Protein AF-A0A3M1NGK2-F1 (afdb_monomer_lite)

Secondary structure (DSSP, 8-state):
-------HHHHHHHHHHHHHHHHHHHHHHHTT---HHHHHHHHHHHHHHHHHHHHHHHH--

Structure (mmCIF, N/CA/C/O backbone):
data_AF-A0A3M1NGK2-F1
#
_entry.id   AF-A0A3M1NGK2-F1
#
loop_
_atom_site.group_PDB
_atom_site.id
_atom_site.type_symbol
_atom_site.label_atom_id
_atom_site.label_alt_id
_atom_site.label_comp_id
_atom_site.label_asym_id
_atom_site.label_entity_id
_atom_site.label_seq_id
_atom_site.pdbx_PDB_ins_code
_atom_site.Cartn_x
_atom_site.Cartn_y
_atom_site.Cartn_z
_atom_site.occupancy
_atom_site.B_iso_or_equiv
_atom_site.auth_seq_id
_atom_site.auth_comp_id
_atom_site.auth_asym_id
_atom_site.auth_atom_id
_atom_site.pdbx_PDB_model_num
ATOM 1 N N . MET A 1 1 ? 5.411 14.727 24.604 1.00 38.59 1 MET A N 1
ATOM 2 C CA . MET A 1 1 ? 5.110 14.599 23.167 1.00 38.59 1 MET A CA 1
ATOM 3 C C . MET A 1 1 ? 3.963 13.618 23.084 1.00 38.59 1 MET A C 1
ATOM 5 O O . MET A 1 1 ? 4.167 12.463 23.422 1.00 38.59 1 MET A O 1
ATOM 9 N N . THR A 1 2 ? 2.744 14.094 22.854 1.00 46.34 2 THR A N 1
ATOM 10 C CA . THR A 1 2 ? 1.575 13.222 22.708 1.00 46.34 2 THR A CA 1
ATOM 11 C C . THR A 1 2 ? 1.735 12.459 21.401 1.00 46.34 2 THR A C 1
ATOM 13 O O . THR A 1 2 ? 1.821 13.083 20.349 1.00 46.34 2 THR A O 1
ATOM 16 N N . GLU A 1 3 ? 1.838 11.132 21.466 1.00 52.31 3 GLU A N 1
ATOM 17 C CA . GLU A 1 3 ? 1.597 10.280 20.302 1.00 52.31 3 GLU A CA 1
ATOM 18 C C . GLU A 1 3 ? 0.168 10.565 19.833 1.00 52.31 3 GLU A C 1
ATOM 20 O O . GLU A 1 3 ? -0.797 10.067 20.414 1.00 52.31 3 GLU A O 1
ATOM 25 N N . GLU A 1 4 ? 0.014 11.429 18.829 1.00 60.78 4 GLU A N 1
ATOM 26 C CA . GLU A 1 4 ? -1.255 11.585 18.127 1.00 60.78 4 GLU A CA 1
ATOM 27 C C . GLU A 1 4 ? -1.515 10.276 17.385 1.00 60.78 4 GLU A C 1
ATOM 29 O O . GLU A 1 4 ? -1.019 10.015 16.288 1.00 60.78 4 GLU A O 1
ATOM 34 N N . SER A 1 5 ? -2.245 9.391 18.055 1.00 70.44 5 SER A N 1
ATOM 35 C CA . SER A 1 5 ? -2.788 8.198 17.435 1.00 70.44 5 SER A CA 1
ATOM 36 C C . SER A 1 5 ? -3.745 8.651 16.340 1.00 70.44 5 SER A C 1
ATOM 38 O O . SER A 1 5 ? -4.763 9.269 16.641 1.00 70.44 5 SER A O 1
ATOM 40 N N . LEU A 1 6 ? -3.398 8.360 15.082 1.00 78.25 6 LEU A N 1
ATOM 41 C CA . LEU A 1 6 ? -4.293 8.588 13.946 1.00 78.25 6 LEU A CA 1
ATOM 42 C C . LEU A 1 6 ? -5.671 7.985 14.247 1.00 78.25 6 LEU A C 1
ATOM 44 O O . LEU A 1 6 ? -5.750 6.838 14.701 1.00 78.25 6 LEU A O 1
ATOM 48 N N . THR A 1 7 ? -6.731 8.748 13.991 1.00 89.06 7 THR A N 1
ATOM 49 C CA . THR A 1 7 ? -8.108 8.254 14.090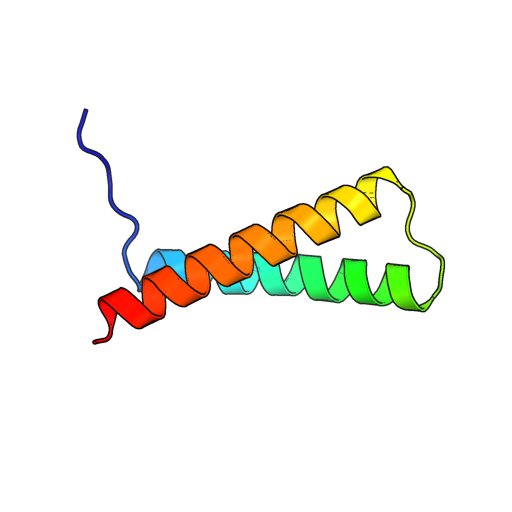 1.00 89.06 7 THR A CA 1
ATOM 50 C C . THR A 1 7 ? -8.378 7.216 12.998 1.00 89.06 7 THR A C 1
ATOM 52 O O . THR A 1 7 ? -7.666 7.163 11.994 1.00 89.06 7 THR A O 1
ATOM 55 N N . ALA A 1 8 ? -9.417 6.391 13.167 1.00 89.25 8 ALA A N 1
ATOM 56 C CA . ALA A 1 8 ? -9.817 5.427 12.139 1.00 89.25 8 ALA A CA 1
ATOM 57 C C . ALA A 1 8 ? -10.076 6.112 10.781 1.00 89.25 8 ALA A C 1
ATOM 59 O O . ALA A 1 8 ? -9.588 5.639 9.762 1.00 89.25 8 ALA A O 1
ATOM 60 N N . GLU A 1 9 ? -10.729 7.280 10.792 1.00 90.31 9 GLU A N 1
ATOM 61 C CA . GLU A 1 9 ? -10.994 8.096 9.598 1.00 90.31 9 GLU A CA 1
ATOM 62 C C . GLU A 1 9 ? -9.701 8.576 8.917 1.00 90.31 9 GLU A C 1
ATOM 64 O O . GLU A 1 9 ? -9.545 8.421 7.709 1.00 90.31 9 GLU A O 1
ATOM 69 N N . GLN A 1 10 ? -8.716 9.061 9.684 1.00 91.75 10 GLN A N 1
ATOM 70 C CA . GLN A 1 10 ? -7.413 9.461 9.136 1.00 91.75 10 GLN A CA 1
ATOM 71 C C . GLN A 1 10 ? -6.633 8.277 8.551 1.00 91.75 10 GLN A C 1
ATOM 73 O O . GLN A 1 10 ? -5.873 8.436 7.593 1.00 91.75 10 GLN A O 1
ATOM 78 N N . ILE A 1 11 ? -6.776 7.084 9.139 1.00 92.50 11 ILE A N 1
ATOM 79 C CA . ILE A 1 11 ? -6.158 5.877 8.590 1.00 92.50 11 ILE A CA 1
ATOM 80 C C . ILE A 1 11 ? -6.868 5.468 7.292 1.00 92.50 11 ILE A C 1
ATOM 82 O O . ILE A 1 11 ? -6.175 5.127 6.335 1.00 92.50 11 ILE A O 1
ATOM 86 N N . ASP A 1 12 ? -8.198 5.561 7.223 1.00 92.94 12 ASP A N 1
ATOM 87 C CA . ASP A 1 12 ? -8.986 5.238 6.027 1.00 92.94 12 ASP A CA 1
ATOM 88 C C . ASP A 1 12 ? -8.632 6.172 4.860 1.00 92.94 12 ASP A C 1
ATOM 90 O O . ASP A 1 12 ? -8.365 5.703 3.750 1.00 92.94 12 ASP A O 1
ATOM 94 N N . GLU A 1 13 ? -8.537 7.482 5.110 1.00 94.12 13 GLU A N 1
ATOM 95 C CA . GLU A 1 13 ? -8.091 8.469 4.117 1.00 94.12 13 GLU A CA 1
ATOM 96 C C . GLU A 1 13 ? -6.679 8.156 3.609 1.00 94.12 13 GLU A C 1
ATOM 98 O O . GLU A 1 13 ? -6.437 8.069 2.402 1.00 94.12 13 GLU A O 1
ATOM 103 N N . LYS A 1 14 ? -5.741 7.895 4.527 1.00 93.75 14 LYS A N 1
ATOM 104 C CA . LYS A 1 14 ? -4.366 7.538 4.161 1.00 93.75 14 LYS A CA 1
ATOM 105 C C . LYS A 1 14 ? -4.320 6.248 3.339 1.00 93.75 14 LYS A C 1
ATOM 107 O O . LYS A 1 14 ? -3.579 6.162 2.359 1.00 93.75 14 LYS A O 1
ATOM 112 N N . MET A 1 15 ? -5.106 5.243 3.717 1.00 95.56 15 MET A N 1
ATOM 113 C CA . MET A 1 15 ? -5.218 3.985 2.985 1.00 95.56 15 MET A CA 1
ATOM 114 C C . MET A 1 15 ? -5.802 4.191 1.587 1.00 95.56 15 MET A C 1
ATOM 116 O O . MET A 1 15 ? -5.321 3.565 0.639 1.00 95.56 15 MET A O 1
ATOM 120 N N . HIS A 1 16 ? -6.794 5.068 1.431 1.00 96.19 16 HIS A N 1
ATOM 121 C CA . HIS A 1 16 ? -7.356 5.422 0.131 1.00 96.19 16 HIS A CA 1
ATOM 122 C C . HIS A 1 16 ? -6.283 6.008 -0.799 1.00 96.19 16 HIS A C 1
ATOM 124 O O . HIS A 1 16 ? -6.089 5.507 -1.911 1.00 96.19 16 HIS A O 1
ATOM 130 N N . ASP A 1 17 ? -5.519 6.992 -0.327 1.00 95.50 17 ASP A N 1
ATOM 131 C CA . ASP A 1 17 ? -4.456 7.623 -1.114 1.00 95.50 17 ASP A CA 1
ATOM 132 C C . ASP A 1 17 ? -3.340 6.637 -1.474 1.00 95.50 17 ASP A C 1
ATOM 134 O O . ASP A 1 17 ? -2.892 6.561 -2.625 1.00 95.50 17 ASP A O 1
ATOM 138 N N . MET A 1 18 ? -2.926 5.811 -0.511 1.00 96.62 18 MET A N 1
ATOM 139 C CA . MET A 1 18 ? -1.951 4.750 -0.749 1.00 96.62 18 MET A CA 1
ATOM 140 C C . MET A 1 18 ? -2.446 3.752 -1.793 1.00 96.62 18 MET A C 1
ATOM 142 O O . MET A 1 18 ? -1.679 3.370 -2.678 1.00 96.62 18 MET A O 1
ATOM 146 N N . LYS A 1 19 ? -3.722 3.358 -1.738 1.00 96.69 19 LYS A N 1
ATOM 147 C CA . LYS A 1 19 ? -4.319 2.423 -2.693 1.00 96.69 19 LYS A CA 1
ATOM 148 C C . LYS A 1 19 ? -4.271 2.967 -4.119 1.00 96.69 19 LYS A C 1
ATOM 150 O O . LYS A 1 19 ? -3.931 2.213 -5.025 1.00 96.69 19 LYS A O 1
ATOM 155 N N . VAL A 1 20 ? -4.512 4.263 -4.330 1.00 97.00 20 VAL A N 1
ATOM 156 C CA . VAL A 1 20 ? -4.392 4.892 -5.661 1.00 97.00 20 VAL A CA 1
ATOM 157 C C . VAL A 1 20 ? -2.971 4.745 -6.217 1.00 97.00 20 VAL A C 1
ATOM 159 O O . VAL A 1 20 ? -2.783 4.383 -7.384 1.00 97.00 20 VAL A O 1
ATOM 162 N N . VAL A 1 21 ? -1.953 4.985 -5.387 1.00 96.12 21 VAL A N 1
ATOM 163 C CA . VAL A 1 21 ? -0.547 4.847 -5.796 1.00 96.12 21 VAL A CA 1
ATOM 164 C C . VAL A 1 21 ? -0.181 3.380 -6.040 1.00 96.12 21 VAL A C 1
ATOM 166 O O . VAL A 1 21 ? 0.441 3.071 -7.059 1.00 96.12 21 VAL A O 1
ATOM 169 N N . ILE A 1 22 ? -0.599 2.472 -5.154 1.00 97.69 22 ILE A N 1
ATOM 170 C CA . ILE A 1 22 ? -0.393 1.023 -5.289 1.00 97.69 22 ILE A CA 1
ATOM 171 C C . ILE A 1 22 ? -1.033 0.507 -6.577 1.00 97.69 22 ILE A C 1
ATOM 173 O O . ILE A 1 22 ? -0.388 -0.252 -7.300 1.00 97.69 22 ILE A O 1
ATOM 177 N N . ASP A 1 23 ? -2.259 0.923 -6.895 1.00 97.38 23 ASP A N 1
ATOM 178 C CA . ASP A 1 23 ? -2.983 0.501 -8.096 1.00 97.38 23 ASP A CA 1
ATOM 179 C C . ASP A 1 23 ? -2.239 0.955 -9.362 1.00 97.38 23 ASP A C 1
ATOM 181 O O . ASP A 1 23 ? -2.017 0.156 -10.278 1.00 97.38 23 ASP A O 1
ATOM 185 N N . ARG A 1 24 ? -1.751 2.203 -9.385 1.00 96.38 24 ARG A N 1
ATOM 186 C CA . ARG A 1 24 ? -0.942 2.732 -10.493 1.00 96.38 24 ARG A CA 1
ATOM 187 C C . ARG A 1 24 ? 0.376 1.976 -10.662 1.00 96.38 24 ARG A C 1
ATOM 189 O O . ARG A 1 24 ? 0.696 1.542 -11.766 1.00 96.38 24 ARG A O 1
ATOM 196 N N . LEU A 1 25 ? 1.138 1.802 -9.585 1.00 96.62 25 LEU A N 1
ATOM 197 C CA . LEU A 1 25 ? 2.419 1.094 -9.635 1.00 96.62 25 LEU A CA 1
ATOM 198 C C . LEU A 1 25 ? 2.227 -0.393 -9.969 1.00 96.62 25 LEU A C 1
ATOM 200 O O . LEU A 1 25 ? 3.014 -0.960 -10.718 1.00 96.62 25 LEU A O 1
ATOM 204 N N . SER A 1 26 ? 1.151 -1.020 -9.491 1.00 96.75 26 SER A N 1
ATOM 205 C CA . SER A 1 26 ? 0.798 -2.399 -9.847 1.00 96.75 26 SER A CA 1
ATOM 206 C C . SER A 1 26 ? 0.440 -2.532 -11.328 1.00 96.75 26 SER A C 1
ATOM 208 O O . SER A 1 26 ? 0.715 -3.564 -11.940 1.00 96.75 26 SER A O 1
ATOM 210 N N . TRP A 1 27 ? -0.168 -1.505 -11.926 1.00 97.12 27 TRP A N 1
ATOM 211 C CA . TRP A 1 27 ? -0.423 -1.463 -13.364 1.00 97.12 27 TRP A CA 1
ATOM 212 C C . TRP A 1 27 ? 0.880 -1.354 -14.168 1.00 97.12 27 TRP A C 1
ATOM 214 O O . TRP A 1 27 ? 1.069 -2.123 -15.113 1.00 97.12 27 TRP A O 1
ATOM 224 N N . ASP A 1 28 ? 1.809 -0.488 -13.746 1.00 95.94 28 ASP A N 1
ATOM 225 C CA . ASP A 1 28 ? 3.154 -0.391 -14.335 1.00 95.94 28 ASP A CA 1
ATOM 226 C C . ASP A 1 28 ? 3.923 -1.726 -14.197 1.00 95.94 28 ASP A C 1
ATOM 228 O O . ASP A 1 28 ? 4.563 -2.179 -15.150 1.00 95.94 28 ASP A O 1
ATOM 232 N N . GLU A 1 29 ? 3.832 -2.393 -13.037 1.00 96.81 29 GLU A N 1
ATOM 233 C CA . GLU A 1 29 ? 4.453 -3.699 -12.757 1.00 96.81 29 GLU A CA 1
ATOM 234 C C . GLU A 1 29 ? 3.924 -4.786 -13.698 1.00 96.81 29 GLU A C 1
ATOM 236 O O . GLU A 1 29 ? 4.713 -5.474 -14.344 1.00 96.81 29 GLU A O 1
ATOM 241 N N . LYS A 1 30 ? 2.598 -4.893 -13.859 1.00 96.88 30 LYS A N 1
ATOM 242 C CA . LYS A 1 30 ? 1.960 -5.867 -14.766 1.00 96.88 30 LYS A CA 1
ATOM 243 C C . LYS A 1 30 ? 2.375 -5.695 -16.228 1.00 96.88 30 LYS A C 1
ATOM 245 O O . LYS A 1 30 ? 2.348 -6.661 -16.985 1.00 96.88 30 LYS A O 1
ATOM 250 N N . ARG A 1 31 ? 2.747 -4.479 -16.636 1.00 96.81 31 ARG A N 1
ATOM 251 C CA . ARG A 1 31 ? 3.210 -4.167 -17.997 1.00 96.81 31 ARG A CA 1
ATOM 252 C C . ARG A 1 31 ? 4.725 -4.284 -18.159 1.00 96.81 31 ARG A C 1
ATOM 254 O O . ARG A 1 31 ? 5.225 -3.981 -19.239 1.00 96.81 31 ARG A O 1
ATOM 261 N N . ASN A 1 32 ? 5.453 -4.697 -17.116 1.00 94.38 32 ASN A N 1
ATOM 262 C CA . ASN A 1 32 ? 6.917 -4.666 -17.057 1.00 94.38 32 ASN A CA 1
ATOM 263 C C . ASN A 1 32 ? 7.502 -3.265 -17.344 1.00 94.38 32 ASN A C 1
ATOM 265 O O . ASN A 1 32 ? 8.606 -3.140 -17.867 1.00 94.38 32 ASN A O 1
ATOM 269 N N . GLN A 1 33 ? 6.755 -2.205 -17.016 1.00 96.44 33 GLN A N 1
ATOM 270 C CA . GLN A 1 33 ? 7.151 -0.800 -17.194 1.00 96.44 33 GLN A CA 1
ATOM 271 C C . GLN A 1 33 ? 7.603 -0.147 -15.879 1.00 96.44 33 GLN A C 1
ATOM 273 O O . GLN A 1 33 ? 7.964 1.031 -15.852 1.00 96.44 33 GLN A O 1
ATOM 278 N N . ILE A 1 34 ? 7.605 -0.905 -14.781 1.00 96.50 34 ILE A N 1
ATOM 279 C CA . ILE A 1 34 ? 8.073 -0.434 -13.482 1.00 96.50 34 ILE A CA 1
ATOM 280 C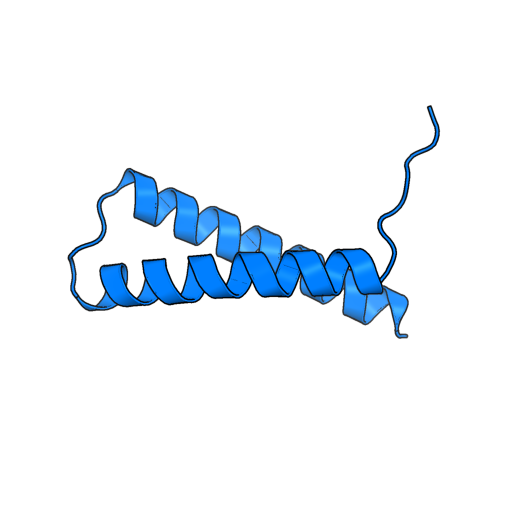 C . ILE A 1 34 ? 9.600 -0.512 -13.391 1.00 96.50 34 ILE A C 1
ATOM 282 O O . ILE A 1 34 ? 10.217 -1.513 -13.754 1.00 96.50 34 ILE A O 1
ATOM 286 N N . ASN A 1 35 ? 10.224 0.547 -12.877 1.00 95.81 35 ASN A N 1
ATOM 287 C CA . ASN A 1 35 ? 11.653 0.527 -12.574 1.00 95.81 35 ASN A CA 1
ATOM 288 C C . ASN A 1 35 ? 11.910 -0.098 -11.181 1.00 95.81 35 ASN A C 1
ATOM 290 O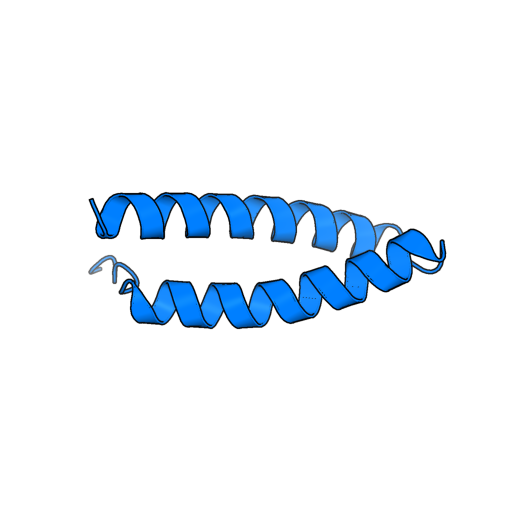 O . ASN A 1 35 ? 10.991 -0.151 -10.359 1.00 95.81 35 ASN A O 1
ATOM 294 N N . PRO A 1 36 ? 13.142 -0.553 -10.875 1.00 95.94 36 PRO A N 1
ATOM 295 C CA . PRO A 1 36 ? 13.440 -1.207 -9.597 1.00 95.94 36 PRO A CA 1
ATOM 296 C C . PRO A 1 36 ? 13.103 -0.362 -8.360 1.00 95.94 36 PRO A C 1
ATOM 298 O O . PRO A 1 36 ? 12.552 -0.889 -7.401 1.00 95.94 36 PRO A O 1
ATOM 301 N N . ALA A 1 37 ? 13.356 0.950 -8.399 1.00 96.50 37 ALA A N 1
ATOM 302 C CA . ALA A 1 37 ? 13.069 1.851 -7.279 1.00 96.50 37 ALA A CA 1
ATOM 303 C C . ALA A 1 37 ? 11.562 1.961 -6.984 1.00 96.50 37 ALA A C 1
ATOM 305 O O . ALA A 1 37 ? 11.137 1.876 -5.836 1.00 96.50 37 ALA A O 1
ATOM 306 N N . LYS A 1 38 ? 10.736 2.089 -8.026 1.00 95.88 38 LYS A N 1
ATOM 307 C CA . LYS A 1 38 ? 9.274 2.100 -7.912 1.00 95.88 38 LYS A CA 1
ATOM 308 C C . LYS A 1 38 ? 8.717 0.743 -7.500 1.00 95.88 38 LYS A C 1
ATOM 310 O O . LYS A 1 38 ? 7.702 0.695 -6.816 1.00 95.88 38 LYS A O 1
ATOM 315 N N . LYS A 1 39 ? 9.357 -0.355 -7.911 1.00 96.50 39 LYS A N 1
ATOM 316 C CA . LYS A 1 39 ? 8.978 -1.702 -7.475 1.00 96.50 39 LYS A CA 1
ATOM 317 C C . LYS A 1 39 ? 9.226 -1.887 -5.980 1.00 96.50 39 LYS A C 1
ATOM 319 O O . LYS A 1 39 ? 8.362 -2.410 -5.287 1.00 96.50 39 LYS A O 1
ATOM 324 N N . GLU A 1 40 ? 10.358 -1.401 -5.483 1.00 97.12 40 GLU A N 1
ATOM 325 C CA . GLU A 1 40 ? 10.630 -1.388 -4.046 1.00 97.12 40 GLU A CA 1
ATOM 326 C C . GLU A 1 40 ? 9.617 -0.518 -3.298 1.00 97.12 40 GLU A C 1
ATOM 328 O O . GLU A 1 40 ? 9.005 -0.971 -2.335 1.00 97.12 40 GLU A O 1
ATOM 333 N N . GLN A 1 41 ? 9.337 0.685 -3.809 1.00 96.06 41 GLN A N 1
ATOM 334 C CA . GLN A 1 41 ? 8.294 1.551 -3.260 1.00 96.06 41 GLN A CA 1
ATOM 335 C C . GLN A 1 41 ? 6.925 0.851 -3.218 1.00 96.06 41 GLN A C 1
ATOM 337 O O . GLN A 1 41 ? 6.239 0.919 -2.204 1.00 96.06 41 GLN A O 1
ATOM 342 N N . LEU A 1 42 ? 6.531 0.146 -4.282 1.00 97.38 42 LEU A N 1
ATOM 343 C CA . LEU A 1 42 ? 5.287 -0.624 -4.328 1.00 97.38 42 LEU A CA 1
ATOM 344 C C . LEU A 1 42 ? 5.242 -1.702 -3.237 1.00 97.38 42 LEU A C 1
ATOM 346 O O . LEU A 1 42 ? 4.211 -1.866 -2.588 1.00 97.38 42 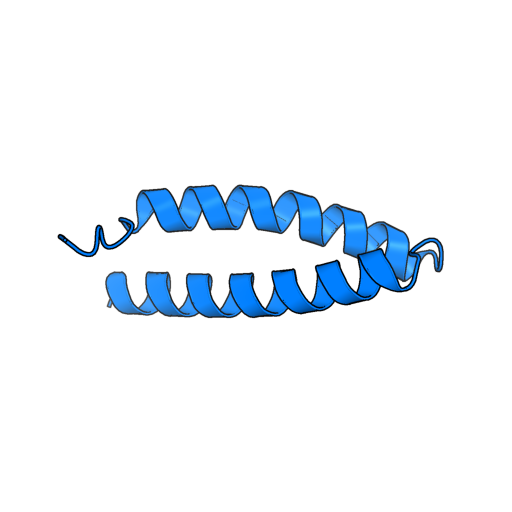LEU A O 1
ATOM 350 N N . ASN A 1 43 ? 6.345 -2.418 -3.012 1.00 96.69 43 ASN A N 1
ATOM 351 C CA . ASN A 1 43 ? 6.426 -3.436 -1.965 1.00 96.69 43 ASN A CA 1
ATOM 352 C C . ASN A 1 43 ? 6.294 -2.829 -0.563 1.00 96.69 43 ASN A C 1
ATOM 354 O O . ASN A 1 43 ? 5.522 -3.342 0.249 1.00 96.69 43 ASN A O 1
ATOM 358 N N . VAL A 1 44 ? 6.995 -1.723 -0.297 1.00 97.25 44 VAL A N 1
ATOM 359 C CA . VAL A 1 44 ? 6.901 -0.991 0.975 1.00 97.25 44 VAL A CA 1
ATOM 360 C C . VAL A 1 44 ? 5.474 -0.492 1.200 1.00 97.25 44 VAL A C 1
ATOM 362 O O . VAL A 1 44 ? 4.890 -0.771 2.244 1.00 97.25 44 VAL A O 1
ATOM 365 N N . MET A 1 45 ? 4.865 0.148 0.198 1.00 96.38 45 MET A N 1
ATOM 366 C CA . MET A 1 45 ? 3.499 0.668 0.307 1.00 96.38 45 MET A CA 1
ATOM 367 C C . MET A 1 45 ? 2.462 -0.442 0.503 1.00 96.38 45 MET A C 1
ATOM 369 O O . MET A 1 45 ? 1.536 -0.261 1.286 1.00 96.38 45 MET A O 1
ATOM 373 N N . ARG A 1 46 ? 2.610 -1.603 -0.155 1.00 97.12 46 ARG A N 1
ATOM 374 C CA . ARG A 1 46 ? 1.740 -2.770 0.087 1.00 97.12 46 ARG A CA 1
ATOM 375 C C . ARG A 1 46 ? 1.833 -3.240 1.538 1.00 97.12 46 ARG A C 1
ATOM 377 O O . ARG A 1 46 ? 0.807 -3.527 2.142 1.00 97.12 46 ARG A O 1
ATOM 384 N N . LYS A 1 47 ? 3.044 -3.296 2.101 1.00 97.00 47 LYS A N 1
ATOM 385 C CA . LYS A 1 47 ? 3.246 -3.696 3.497 1.00 97.00 47 LYS A CA 1
ATOM 386 C C . LYS A 1 47 ? 2.610 -2.695 4.464 1.00 97.00 47 LYS A C 1
ATOM 388 O O . LYS A 1 47 ? 1.834 -3.098 5.323 1.00 97.00 47 LYS A O 1
ATOM 393 N N . GLU A 1 48 ? 2.887 -1.407 4.285 1.00 96.25 48 GLU A N 1
ATOM 394 C CA . GLU A 1 48 ? 2.294 -0.345 5.104 1.00 96.25 48 GLU A CA 1
ATOM 395 C C . GLU A 1 48 ? 0.759 -0.333 5.002 1.00 96.25 48 GLU A C 1
ATOM 397 O O . GLU A 1 48 ? 0.077 -0.136 6.003 1.00 96.25 48 GLU A O 1
ATOM 402 N N . TYR A 1 49 ? 0.197 -0.584 3.814 1.00 96.50 49 TYR A N 1
ATOM 403 C CA . TYR A 1 49 ? -1.252 -0.659 3.618 1.00 96.50 49 TYR A CA 1
ATOM 404 C C . TYR A 1 49 ? -1.885 -1.792 4.438 1.00 96.50 49 TYR A C 1
ATOM 406 O O . TYR A 1 49 ? -2.897 -1.568 5.099 1.00 96.5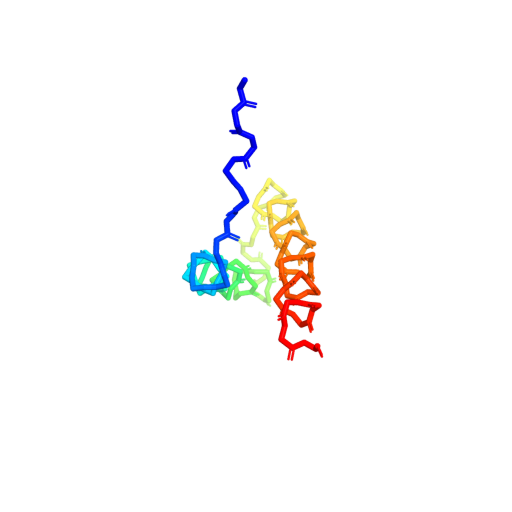0 49 TYR A O 1
ATOM 414 N N . GLU A 1 50 ? -1.287 -2.987 4.445 1.00 96.38 50 GLU A N 1
ATOM 415 C CA . GLU A 1 50 ? -1.778 -4.112 5.255 1.00 96.38 50 GLU A CA 1
ATOM 416 C C . GLU A 1 50 ? -1.637 -3.848 6.764 1.00 96.38 50 GLU A C 1
ATOM 418 O O . GLU A 1 50 ? -2.522 -4.211 7.538 1.00 96.38 50 GLU A O 1
ATOM 423 N N . GLU A 1 51 ? -0.571 -3.167 7.198 1.00 95.31 51 GLU A N 1
ATOM 424 C CA . GLU A 1 51 ? -0.403 -2.753 8.598 1.00 95.31 51 GLU A CA 1
ATOM 425 C C . GLU A 1 51 ? -1.492 -1.756 9.031 1.00 95.31 51 GLU A C 1
ATOM 427 O O . GLU A 1 51 ? -2.089 -1.907 10.100 1.00 95.31 51 GLU A O 1
ATOM 432 N N . LEU A 1 52 ? -1.797 -0.760 8.191 1.00 94.25 52 LEU A N 1
ATOM 433 C CA . LEU A 1 52 ? -2.872 0.203 8.445 1.00 94.25 52 LEU A CA 1
ATOM 434 C C . LEU A 1 52 ? -4.251 -0.462 8.433 1.00 94.25 52 LEU A C 1
ATOM 436 O O . LEU A 1 52 ? -5.069 -0.179 9.309 1.00 94.25 52 LEU A O 1
ATOM 440 N N . LYS A 1 53 ? -4.479 -1.398 7.509 1.00 94.38 53 LYS A N 1
ATOM 441 C CA . LYS A 1 53 ? -5.709 -2.190 7.443 1.00 94.38 53 LYS A CA 1
ATOM 442 C C . LYS A 1 53 ? -5.929 -2.982 8.728 1.00 94.38 53 LYS A C 1
ATOM 444 O O . LYS A 1 53 ? -6.992 -2.880 9.333 1.00 94.38 53 LYS A O 1
ATOM 449 N N . ALA A 1 54 ? -4.910 -3.710 9.188 1.00 94.19 54 ALA A N 1
ATOM 450 C CA . ALA A 1 54 ? -4.974 -4.455 10.442 1.00 94.19 54 ALA A CA 1
ATOM 451 C C . ALA A 1 54 ? -5.226 -3.529 11.644 1.00 94.19 54 ALA A C 1
ATOM 453 O O . ALA A 1 54 ? -5.957 -3.889 12.567 1.00 94.19 54 ALA A O 1
ATOM 454 N N . LYS A 1 55 ? -4.655 -2.317 11.626 1.00 92.12 55 LYS A N 1
ATOM 455 C CA . LYS A 1 55 ? -4.874 -1.305 12.664 1.00 92.12 55 LYS A CA 1
ATOM 456 C C . LYS A 1 55 ? -6.326 -0.813 12.693 1.00 92.12 55 LYS A C 1
ATOM 458 O O . LYS A 1 55 ? -6.892 -0.733 13.779 1.00 92.12 55 LYS A O 1
ATOM 463 N N . ILE A 1 56 ? -6.939 -0.532 11.540 1.00 91.50 56 ILE A N 1
ATOM 464 C CA . ILE A 1 56 ? -8.366 -0.169 11.457 1.00 91.50 56 ILE A CA 1
ATOM 465 C C . ILE A 1 56 ? -9.255 -1.315 11.923 1.00 91.50 56 ILE A C 1
ATOM 467 O O . ILE A 1 56 ? -10.140 -1.100 12.749 1.00 91.50 56 ILE A O 1
ATOM 471 N N . GLU A 1 57 ? -9.001 -2.534 11.450 1.00 91.75 57 GLU A N 1
ATOM 472 C CA . GLU A 1 57 ? -9.775 -3.710 11.855 1.00 91.75 57 GLU A CA 1
ATOM 473 C C . GLU A 1 57 ? -9.701 -3.944 13.372 1.00 91.75 57 GLU A C 1
ATOM 475 O O . GLU A 1 57 ? -10.674 -4.390 13.977 1.00 91.75 57 GLU A O 1
ATOM 480 N N . ALA A 1 58 ? -8.567 -3.623 14.003 1.00 91.94 58 ALA A N 1
ATOM 481 C CA . ALA A 1 58 ? -8.407 -3.678 15.452 1.00 91.94 58 ALA A CA 1
ATOM 482 C C . ALA A 1 58 ? -9.137 -2.543 16.192 1.00 91.94 58 ALA A C 1
ATOM 484 O O . ALA A 1 58 ? -9.563 -2.754 17.320 1.00 91.94 58 ALA A O 1
ATOM 485 N N . MET A 1 59 ? -9.293 -1.362 15.583 1.00 88.81 59 MET A N 1
ATOM 486 C CA . MET A 1 59 ? -10.064 -0.248 16.159 1.00 88.81 59 MET A CA 1
ATOM 487 C C . M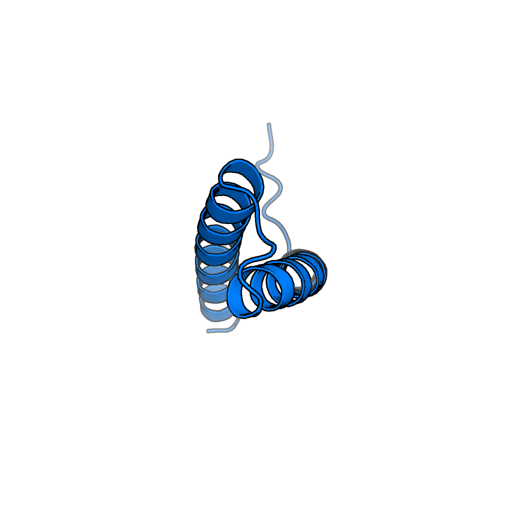ET A 1 59 ? -11.581 -0.454 16.065 1.00 88.81 59 MET A C 1
ATOM 489 O O . MET A 1 59 ? -12.321 0.132 16.849 1.00 88.81 59 MET A O 1
ATOM 493 N N . GLN A 1 60 ? -12.042 -1.236 15.086 1.00 81.62 60 GLN A N 1
ATOM 494 C CA . GLN A 1 60 ? -13.463 -1.502 14.831 1.00 81.62 60 GLN A CA 1
ATOM 495 C C . GLN A 1 60 ? -14.009 -2.736 15.578 1.00 81.62 60 GLN A C 1
ATOM 497 O O . GLN A 1 60 ? -15.212 -2.995 15.506 1.00 81.62 60 GLN A O 1
ATOM 502 N N . LYS A 1 61 ? -13.147 -3.504 16.255 1.00 74.31 61 LYS A N 1
ATOM 503 C CA . LYS A 1 61 ? -13.508 -4.667 17.085 1.00 74.31 61 LYS A CA 1
ATOM 504 C C . LYS A 1 61 ? -13.735 -4.276 18.538 1.00 74.31 61 LYS A C 1
ATOM 506 O O . LYS A 1 61 ? -14.646 -4.886 19.140 1.00 74.31 61 LYS A O 1
#

pLDDT: mean 90.9, std 12.35, range [38.59, 97.69]

Radius of gyration: 13.81 Å; chains: 1; bounding box: 27×20×41 Å

Sequence (61 aa):
MTEESLTAEQIDEKMHDMKVVIDRLSWDEKRNQINPAKKEQLNVMRKEYEELKAKIEAMQK

Foldseek 3Di:
DDPPDQDLVSLVVVLVVLVVLLVVLVVCVVVVNHDPVSVVVSVVSVVVSVVSVVVSVVVVD